Protein AF-A0A432FRZ4-F1 (afdb_monomer)

pLDDT: mean 85.88, std 16.6, range [40.16, 98.25]

Mean predicted aligned error: 5.32 Å

Solvent-accessible surface area (backbone atoms only — not comparable to full-atom values): 2859 Å² total; per-residue (Å²): 127,57,74,88,53,58,68,66,62,51,51,51,53,40,68,74,47,58,87,74,46,85,50,71,66,49,52,51,50,62,33,60,87,62,50,86,78,75,71,83,73,87,123

Secondary structure (DSSP, 8-state):
--TT--HHHHHHHHHHHGGG--SHHHHHHTSTTT---------

Radius of gyration: 10.84 Å; Cα contacts (8 Å, |Δi|>4): 22; chains: 1; bounding box: 25×14×34 Å

Sequence (43 aa):
KANGLEPFTYLHHVLQHIGAASTVEDIEALLPWNVDLKGVQEG

Foldseek 3Di:
DLQPDDVVLLVVQCVVQVVVDDDPVSVVCSRSVNDDCDDPDPD

Structure (mmCIF, N/CA/C/O backbone):
data_AF-A0A432FRZ4-F1
#
_entry.id   AF-A0A432FRZ4-F1
#
loop_
_atom_site.group_PDB
_atom_site.id
_atom_site.type_symbol
_atom_site.label_atom_id
_atom_site.label_alt_id
_atom_site.label_comp_id
_atom_site.label_asym_id
_atom_site.label_entity_id
_atom_site.label_seq_id
_atom_site.pdbx_PDB_ins_code
_atom_site.Cartn_x
_atom_site.Cartn_y
_atom_site.Cartn_z
_atom_site.occupancy
_atom_site.B_iso_or_equiv
_atom_site.auth_seq_id
_atom_site.auth_comp_id
_atom_site.auth_asym_id
_atom_site.auth_atom_id
_atom_site.pdbx_PDB_model_num
ATOM 1 N N . LYS A 1 1 ? 13.954 -0.704 -0.223 1.00 57.31 1 LYS A N 1
ATOM 2 C CA . LYS A 1 1 ? 13.667 -0.843 -1.676 1.00 57.31 1 LYS A CA 1
ATOM 3 C C . LYS A 1 1 ? 12.337 -1.573 -1.786 1.00 57.31 1 LYS A C 1
ATOM 5 O O . LYS A 1 1 ? 12.182 -2.527 -1.041 1.00 57.31 1 LYS A O 1
ATOM 10 N N . ALA A 1 2 ? 11.395 -1.119 -2.613 1.00 60.09 2 ALA A N 1
ATOM 11 C CA . ALA A 1 2 ? 10.031 -1.657 -2.711 1.00 60.09 2 ALA A CA 1
ATOM 12 C C . ALA A 1 2 ? 9.979 -3.056 -3.367 1.00 60.09 2 ALA A C 1
ATOM 14 O O . ALA A 1 2 ? 9.313 -3.233 -4.368 1.00 60.09 2 ALA A O 1
ATOM 15 N N . ASN A 1 3 ? 10.764 -4.020 -2.875 1.00 70.25 3 ASN A N 1
ATOM 16 C CA . ASN A 1 3 ? 10.806 -5.428 -3.308 1.00 70.25 3 ASN A CA 1
ATOM 17 C C . ASN A 1 3 ? 10.880 -5.689 -4.824 1.00 70.25 3 ASN A C 1
ATOM 19 O O . ASN A 1 3 ? 10.415 -6.714 -5.300 1.00 70.25 3 ASN A O 1
ATOM 23 N N . GLY A 1 4 ? 11.497 -4.783 -5.589 1.00 77.00 4 GLY A N 1
ATOM 24 C CA . GLY A 1 4 ? 11.583 -4.914 -7.048 1.00 77.00 4 GLY A CA 1
ATOM 25 C C . GLY A 1 4 ? 10.310 -4.499 -7.793 1.00 77.00 4 GLY A C 1
ATOM 26 O O . GLY A 1 4 ? 10.261 -4.648 -9.008 1.00 77.00 4 GLY A O 1
ATOM 27 N N . LEU A 1 5 ? 9.318 -3.949 -7.089 1.00 86.31 5 LEU A N 1
ATOM 28 C CA . LEU A 1 5 ? 8.127 -3.362 -7.683 1.00 86.31 5 LEU A CA 1
ATOM 29 C C . LEU A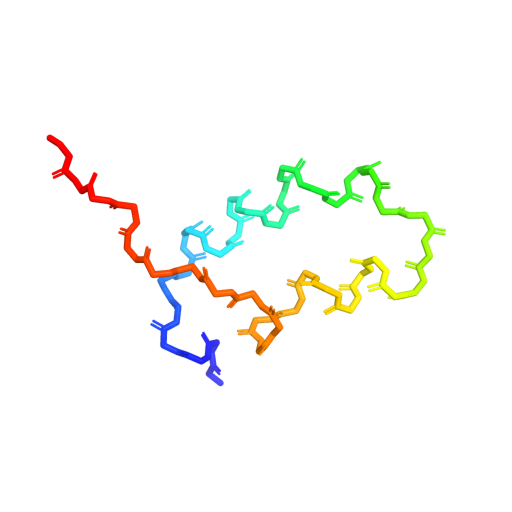 1 5 ? 8.475 -2.072 -8.420 1.00 86.31 5 LEU A C 1
ATOM 31 O O . LEU A 1 5 ? 9.239 -1.232 -7.928 1.00 86.31 5 LEU A O 1
ATOM 35 N N . GLU A 1 6 ? 7.862 -1.909 -9.586 1.00 90.00 6 GLU A N 1
ATOM 36 C CA . GLU A 1 6 ? 7.876 -0.647 -10.308 1.00 90.00 6 GLU A CA 1
ATOM 37 C C . GLU A 1 6 ? 7.080 0.401 -9.487 1.00 90.00 6 GLU A C 1
ATOM 39 O O . GLU A 1 6 ? 5.944 0.123 -9.077 1.00 90.00 6 GLU A O 1
ATOM 44 N N . PRO A 1 7 ? 7.672 1.573 -9.168 1.00 89.88 7 PRO A N 1
ATOM 45 C CA . PRO A 1 7 ? 7.066 2.553 -8.267 1.00 89.88 7 PRO A CA 1
ATOM 46 C C . PRO A 1 7 ? 5.661 3.018 -8.660 1.00 89.88 7 PRO A C 1
ATOM 48 O O . PRO A 1 7 ? 4.804 3.141 -7.784 1.00 89.88 7 PRO A O 1
ATOM 51 N N . PHE A 1 8 ? 5.411 3.285 -9.942 1.00 91.88 8 PHE A N 1
ATOM 52 C CA . PHE A 1 8 ? 4.120 3.778 -10.416 1.00 91.88 8 PHE A CA 1
ATOM 53 C C . PHE A 1 8 ? 3.023 2.720 -10.258 1.00 91.88 8 PHE A C 1
ATOM 55 O O . PHE A 1 8 ? 1.957 3.013 -9.722 1.00 91.88 8 PHE A O 1
ATOM 62 N N . THR A 1 9 ? 3.309 1.476 -10.625 1.00 91.12 9 THR A N 1
ATOM 63 C CA . THR A 1 9 ? 2.409 0.324 -10.519 1.00 91.12 9 THR A CA 1
ATOM 64 C C . THR A 1 9 ? 2.023 0.062 -9.066 1.00 91.12 9 THR A C 1
ATOM 66 O O . THR A 1 9 ? 0.845 -0.127 -8.758 1.00 91.12 9 THR A O 1
ATOM 69 N N . TYR A 1 10 ? 2.998 0.117 -8.154 1.00 92.94 10 TYR A N 1
ATOM 70 C CA . TYR A 1 10 ? 2.747 -0.025 -6.722 1.00 92.94 10 TYR A CA 1
ATOM 71 C C . TYR A 1 10 ? 1.875 1.113 -6.173 1.00 92.94 10 TYR A C 1
ATOM 73 O O . TYR A 1 10 ? 0.877 0.855 -5.504 1.00 92.94 10 TYR A O 1
ATOM 81 N N . LEU A 1 11 ? 2.201 2.372 -6.484 1.00 94.75 11 LEU A N 1
ATOM 82 C CA . LEU A 1 11 ? 1.410 3.516 -6.022 1.00 94.75 11 LEU A CA 1
ATOM 83 C C . LEU A 1 11 ? -0.013 3.495 -6.584 1.00 94.75 11 LEU A C 1
ATOM 85 O O . LEU A 1 11 ? -0.962 3.754 -5.847 1.00 94.75 11 LEU A O 1
ATOM 89 N N . HIS A 1 12 ? -0.172 3.149 -7.861 1.00 95.44 12 HIS A N 1
ATOM 90 C CA . HIS A 1 12 ? -1.481 2.998 -8.479 1.00 95.44 12 HIS A CA 1
ATOM 91 C C . HIS A 1 12 ? -2.301 1.919 -7.762 1.00 95.44 12 HIS A C 1
ATOM 93 O O . HIS A 1 12 ? -3.444 2.170 -7.389 1.00 95.44 12 HIS A O 1
ATOM 99 N N . HIS A 1 13 ? -1.701 0.757 -7.482 1.00 94.88 13 HIS A N 1
ATOM 100 C CA . HIS A 1 13 ? -2.344 -0.304 -6.709 1.00 94.88 13 HIS A CA 1
ATOM 101 C C . HIS A 1 13 ? -2.802 0.184 -5.325 1.00 94.88 13 HIS A C 1
ATOM 103 O O . HIS A 1 13 ? -3.965 -0.009 -4.974 1.00 94.88 13 HIS A O 1
ATOM 109 N N . VAL A 1 14 ? -1.939 0.870 -4.569 1.00 96.25 14 VAL A N 1
ATOM 110 C CA . VAL A 1 14 ? -2.297 1.402 -3.242 1.00 96.25 14 VAL A CA 1
ATOM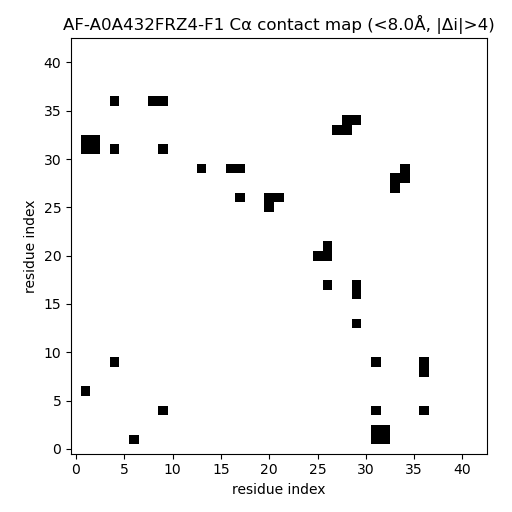 111 C C . VAL A 1 14 ? -3.469 2.378 -3.340 1.00 96.25 14 VAL A C 1
ATOM 113 O O . VAL A 1 14 ? -4.444 2.237 -2.607 1.00 96.25 14 VAL A O 1
ATOM 116 N N . LEU A 1 15 ? -3.420 3.337 -4.269 1.00 97.69 15 LEU A N 1
ATOM 117 C CA . LEU A 1 15 ? -4.468 4.352 -4.421 1.00 97.69 15 LEU A CA 1
ATOM 118 C C . LEU A 1 15 ? -5.835 3.756 -4.790 1.00 97.69 15 LEU A C 1
ATOM 120 O O . LEU A 1 15 ? -6.854 4.299 -4.372 1.00 97.69 15 LEU A O 1
ATOM 124 N N . GLN A 1 16 ? -5.870 2.645 -5.532 1.00 97.50 16 GLN A N 1
ATOM 125 C CA . GLN A 1 16 ? -7.121 1.961 -5.880 1.00 97.50 16 GLN A CA 1
ATOM 126 C C . GLN A 1 16 ? -7.773 1.229 -4.696 1.00 97.50 16 GLN A C 1
ATOM 128 O O . GLN A 1 16 ? -8.992 1.085 -4.678 1.00 97.50 16 GLN A O 1
ATOM 133 N N . HIS A 1 17 ? -6.994 0.776 -3.709 1.00 97.19 17 HIS A N 1
ATOM 134 C CA . HIS A 1 17 ? -7.492 -0.117 -2.652 1.00 97.19 17 HIS A CA 1
ATOM 135 C C . HIS A 1 17 ? -7.533 0.531 -1.261 1.00 97.19 17 HIS A C 1
ATOM 137 O O . HIS A 1 17 ? -8.306 0.096 -0.409 1.00 97.19 17 HIS A O 1
ATOM 143 N N . ILE A 1 18 ? -6.770 1.603 -1.025 1.00 97.25 18 ILE A N 1
ATOM 144 C CA . ILE A 1 18 ? -6.650 2.224 0.304 1.00 97.25 18 ILE A CA 1
ATOM 145 C C . ILE A 1 18 ? -7.979 2.760 0.852 1.00 97.25 18 ILE A C 1
ATOM 147 O O . ILE A 1 18 ? -8.196 2.735 2.057 1.00 97.25 18 ILE A O 1
ATOM 151 N N . GLY A 1 19 ? -8.895 3.201 -0.016 1.00 97.31 19 GLY A N 1
ATOM 152 C CA . GLY A 1 19 ? -10.212 3.691 0.402 1.00 97.31 19 GLY A CA 1
ATOM 153 C C . GLY A 1 19 ? -11.149 2.603 0.941 1.00 97.31 19 GLY A C 1
ATOM 154 O O . GLY A 1 19 ? -12.115 2.932 1.622 1.00 97.31 19 GLY A O 1
ATOM 155 N N . ALA A 1 20 ? -10.877 1.329 0.640 1.00 97.56 20 ALA A N 1
ATOM 156 C CA . ALA A 1 20 ? -11.668 0.189 1.102 1.00 97.56 20 ALA A CA 1
ATOM 157 C C . ALA A 1 20 ? -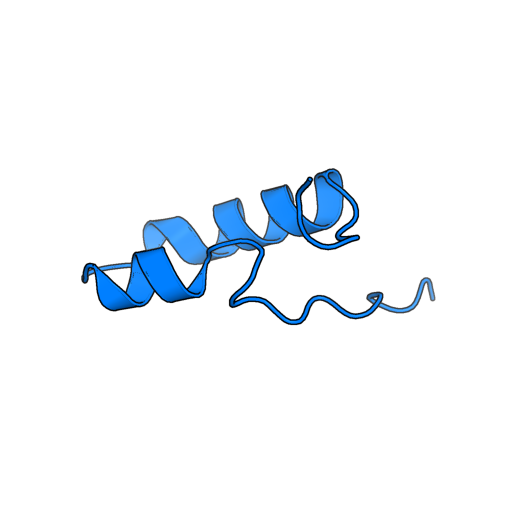11.094 -0.474 2.368 1.00 97.56 20 ALA A C 1
ATOM 159 O O . ALA A 1 20 ? -11.782 -1.272 3.005 1.00 97.56 20 ALA A O 1
ATOM 160 N N . ALA A 1 21 ? -9.853 -0.153 2.743 1.00 97.81 21 ALA A N 1
ATOM 161 C CA . ALA A 1 21 ? -9.197 -0.731 3.907 1.00 97.81 21 ALA A CA 1
ATOM 162 C C . ALA A 1 21 ? -9.860 -0.250 5.208 1.00 97.81 21 ALA A C 1
ATOM 164 O O . ALA A 1 21 ? -9.971 0.951 5.453 1.00 97.81 21 ALA A O 1
ATOM 165 N N . SER A 1 22 ? -10.300 -1.194 6.044 1.00 98.06 22 SER A N 1
ATOM 166 C CA . SER A 1 22 ? -11.023 -0.910 7.295 1.00 98.06 22 SER A CA 1
ATOM 167 C C . SER A 1 22 ? -10.290 -1.416 8.538 1.00 98.06 22 SER A C 1
ATOM 169 O O . SER A 1 22 ? -10.640 -1.047 9.659 1.00 98.06 22 SER A O 1
ATOM 171 N N . THR A 1 23 ? -9.281 -2.261 8.349 1.00 98.25 23 THR A N 1
ATOM 172 C CA . THR A 1 23 ? -8.504 -2.892 9.415 1.00 98.25 23 THR A CA 1
ATOM 173 C C . THR A 1 23 ? -7.009 -2.671 9.215 1.00 98.25 23 THR A C 1
ATOM 175 O O . THR A 1 23 ? -6.559 -2.234 8.153 1.00 98.25 23 THR A O 1
ATOM 178 N N . VAL A 1 24 ? -6.225 -2.954 10.255 1.00 97.75 24 VAL A N 1
ATOM 179 C CA . VAL A 1 24 ? -4.761 -2.885 10.161 1.00 97.75 24 VAL A CA 1
ATOM 180 C C . VAL A 1 24 ? -4.264 -3.926 9.164 1.00 97.75 24 VAL A C 1
ATOM 182 O O . VAL A 1 24 ? -3.403 -3.627 8.347 1.00 97.75 24 VAL A O 1
ATOM 185 N N . GLU A 1 25 ? -4.872 -5.105 9.170 1.00 97.88 25 GLU A N 1
ATOM 186 C CA . GLU A 1 25 ? -4.572 -6.212 8.275 1.00 97.88 25 GLU A CA 1
ATOM 187 C C . GLU A 1 25 ? -4.807 -5.833 6.802 1.00 97.88 25 GLU A C 1
ATOM 189 O O . GLU A 1 25 ? -3.989 -6.172 5.946 1.00 97.88 25 GLU A O 1
ATOM 194 N N . ASP A 1 26 ? -5.861 -5.062 6.501 1.00 97.31 26 ASP A N 1
ATOM 195 C CA . ASP A 1 26 ? -6.110 -4.547 5.145 1.00 97.31 26 ASP A CA 1
ATOM 196 C C . ASP A 1 26 ? -5.003 -3.586 4.693 1.00 97.31 26 ASP A C 1
ATOM 198 O O . ASP A 1 26 ? -4.577 -3.612 3.540 1.00 97.31 26 ASP A O 1
ATOM 202 N N . ILE A 1 27 ? -4.514 -2.736 5.601 1.00 97.38 27 ILE A N 1
ATOM 203 C CA . ILE A 1 27 ? -3.401 -1.823 5.316 1.00 97.38 27 ILE A CA 1
ATOM 204 C C . ILE A 1 27 ? -2.099 -2.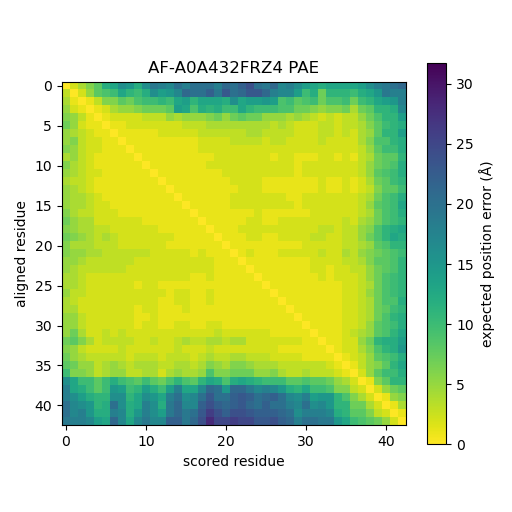605 5.136 1.00 97.38 27 ILE A C 1
ATOM 206 O O . ILE A 1 27 ? -1.327 -2.316 4.222 1.00 97.38 27 ILE A O 1
ATOM 210 N N . GLU A 1 28 ? -1.857 -3.613 5.973 1.00 97.12 28 GLU A N 1
ATOM 211 C CA . GLU A 1 28 ? -0.688 -4.478 5.861 1.00 97.12 28 GLU A CA 1
ATOM 212 C C . GLU A 1 28 ? -0.675 -5.250 4.541 1.00 97.12 28 GLU A C 1
ATOM 214 O O . GLU A 1 28 ? 0.388 -5.402 3.937 1.00 97.12 28 GLU A O 1
ATOM 219 N N . ALA A 1 29 ? -1.834 -5.681 4.038 1.00 96.19 29 ALA A N 1
ATOM 220 C CA . ALA A 1 29 ? -1.950 -6.339 2.739 1.00 96.19 29 ALA A CA 1
ATOM 221 C C . ALA A 1 29 ? -1.502 -5.445 1.567 1.00 96.19 29 ALA A C 1
ATOM 223 O O . ALA A 1 29 ? -1.050 -5.970 0.553 1.00 96.19 29 ALA A O 1
ATOM 224 N N . LEU A 1 30 ? -1.558 -4.115 1.712 1.00 95.94 30 LEU A N 1
ATOM 225 C CA . LEU A 1 30 ? -1.112 -3.152 0.694 1.00 95.94 30 LEU A CA 1
ATOM 226 C C . LEU A 1 30 ? 0.395 -2.862 0.737 1.00 95.94 30 LEU A C 1
ATOM 228 O O . LEU A 1 30 ? 0.902 -2.125 -0.110 1.00 95.94 30 LEU A O 1
ATOM 232 N N . LEU A 1 31 ? 1.129 -3.408 1.709 1.00 94.69 31 LEU A N 1
ATOM 233 C CA . LEU A 1 31 ? 2.563 -3.170 1.846 1.00 94.69 31 LEU A CA 1
ATOM 234 C C . LEU A 1 31 ? 3.353 -3.837 0.712 1.00 94.69 31 LEU A C 1
ATOM 236 O O . LEU A 1 31 ? 2.994 -4.913 0.233 1.00 94.69 31 LEU A O 1
ATOM 240 N N . PRO A 1 32 ? 4.501 -3.263 0.309 1.00 91.25 32 PRO A N 1
ATOM 241 C CA . PRO A 1 32 ? 5.203 -3.678 -0.902 1.00 91.25 32 PRO A CA 1
ATOM 242 C C . PRO A 1 32 ? 5.808 -5.087 -0.813 1.00 91.25 32 PRO A C 1
ATOM 244 O O . PRO A 1 32 ? 6.327 -5.582 -1.806 1.00 91.25 32 PRO A O 1
ATOM 247 N N . TRP A 1 33 ? 5.850 -5.719 0.366 1.00 90.81 33 TRP A N 1
ATOM 248 C CA . TRP A 1 33 ? 6.279 -7.119 0.547 1.00 90.81 33 TRP A CA 1
ATOM 249 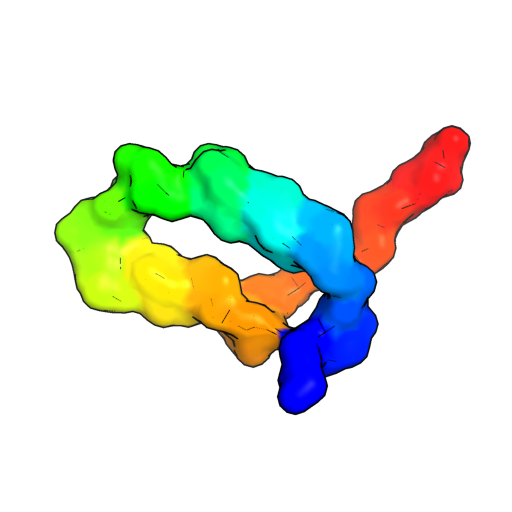C C . TRP A 1 33 ? 5.114 -8.111 0.606 1.00 90.81 33 TRP A C 1
ATOM 251 O O . TRP A 1 33 ? 5.358 -9.310 0.523 1.00 90.81 33 TRP A O 1
ATOM 261 N N . ASN A 1 34 ? 3.880 -7.622 0.732 1.00 93.62 34 ASN A N 1
ATOM 262 C CA . ASN A 1 34 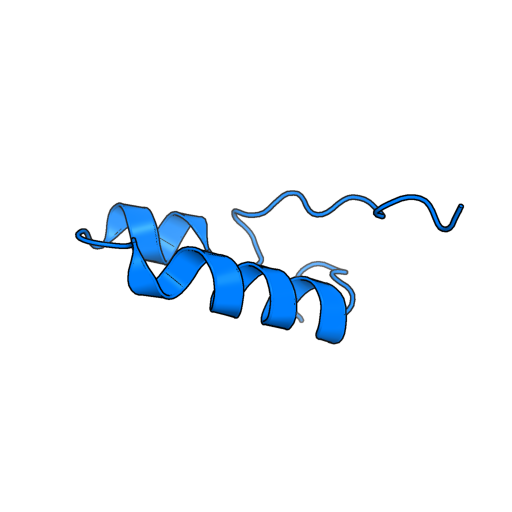? 2.669 -8.438 0.795 1.00 93.62 34 ASN A CA 1
ATOM 263 C C . ASN A 1 34 ? 1.902 -8.451 -0.535 1.00 93.62 34 ASN A C 1
ATOM 265 O O .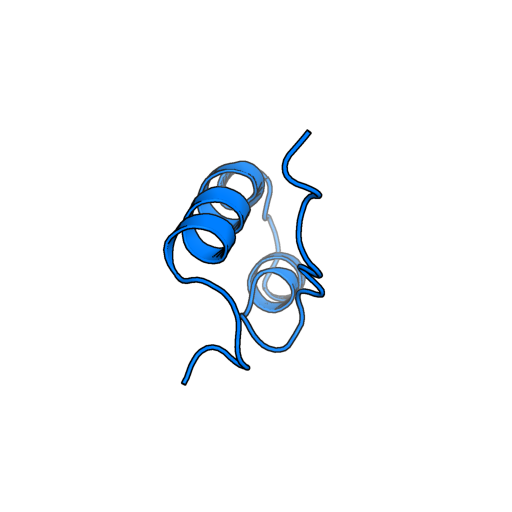 ASN A 1 34 ? 1.091 -9.346 -0.762 1.00 93.62 34 ASN A O 1
ATOM 269 N N . VAL A 1 35 ? 2.188 -7.503 -1.433 1.00 89.69 35 VAL A N 1
ATOM 270 C CA . VAL A 1 35 ? 1.593 -7.440 -2.774 1.00 89.69 35 VAL A CA 1
ATOM 271 C C . VAL A 1 35 ? 2.464 -8.156 -3.812 1.00 89.69 35 VAL A C 1
ATOM 273 O O . VAL A 1 35 ? 3.652 -7.865 -3.954 1.00 89.69 35 VAL A O 1
ATOM 276 N N . ASP A 1 36 ? 1.869 -9.075 -4.578 1.00 86.38 36 ASP A N 1
ATOM 277 C CA . ASP A 1 36 ? 2.507 -9.717 -5.738 1.00 86.38 36 ASP A CA 1
ATOM 278 C C . ASP A 1 36 ? 2.024 -9.047 -7.033 1.00 86.38 36 ASP A C 1
ATOM 280 O O . ASP A 1 36 ? 1.076 -9.491 -7.680 1.00 86.38 36 ASP A O 1
ATOM 284 N N . LEU A 1 37 ? 2.664 -7.932 -7.397 1.00 84.25 37 LEU A N 1
ATOM 285 C CA . LEU A 1 37 ? 2.390 -7.199 -8.637 1.00 84.25 37 LEU A CA 1
ATOM 286 C C . LEU A 1 37 ? 3.371 -7.650 -9.729 1.00 84.25 37 LEU A C 1
ATOM 288 O O . LEU A 1 37 ? 4.212 -6.880 -10.193 1.00 84.25 37 LEU A O 1
ATOM 292 N N . LYS A 1 38 ? 3.321 -8.926 -10.125 1.00 69.44 38 LYS A N 1
ATOM 293 C CA . LYS A 1 38 ? 4.050 -9.394 -11.314 1.00 69.44 38 LYS A CA 1
ATOM 294 C C . LYS A 1 38 ? 3.423 -8.778 -12.557 1.00 69.44 38 LYS A C 1
ATOM 296 O O . LYS A 1 38 ? 2.274 -9.071 -12.859 1.00 69.44 38 LYS A O 1
ATOM 301 N N . GLY A 1 39 ? 4.213 -7.930 -13.223 1.00 60.50 39 GLY A N 1
ATOM 302 C CA . GLY A 1 39 ? 3.985 -7.292 -14.521 1.00 60.50 39 GLY A CA 1
ATOM 303 C C . GLY A 1 39 ? 2.602 -7.512 -15.119 1.00 60.50 39 GLY A C 1
ATOM 304 O O . GLY A 1 39 ? 2.373 -8.521 -15.786 1.00 60.50 39 GLY A O 1
ATOM 305 N N . VAL A 1 40 ? 1.714 -6.530 -14.927 1.00 53.31 40 VAL A N 1
ATOM 306 C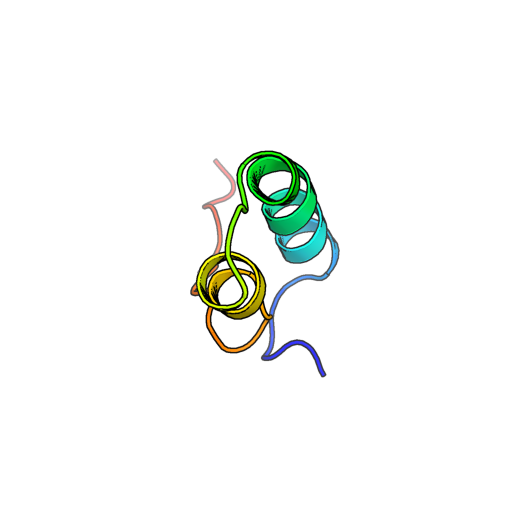 CA . VAL A 1 40 ? 0.608 -6.316 -15.862 1.00 53.31 40 VAL A CA 1
ATOM 307 C C . VAL A 1 40 ? 1.253 -6.268 -17.241 1.00 53.31 40 VAL A C 1
ATOM 309 O O . VAL A 1 40 ? 2.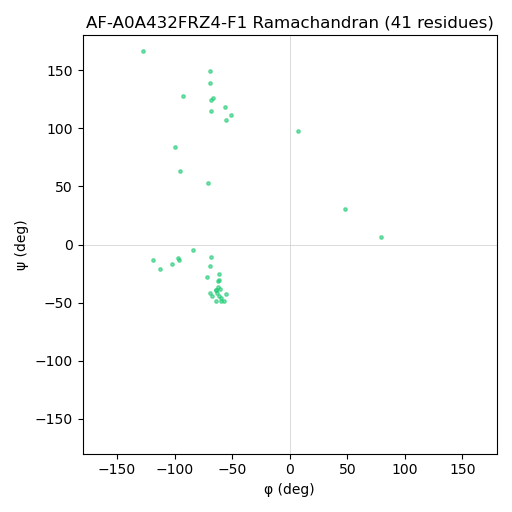078 -5.399 -17.513 1.00 53.31 40 VAL A O 1
ATOM 312 N N . GLN A 1 41 ? 0.969 -7.296 -18.035 1.00 46.53 41 GLN A N 1
ATOM 313 C CA . GLN A 1 41 ? 1.499 -7.471 -19.374 1.00 46.53 41 GLN A CA 1
ATOM 314 C C . GLN A 1 41 ? 1.132 -6.219 -20.166 1.00 46.53 41 GLN A C 1
ATOM 316 O O . GLN A 1 41 ? -0.051 -5.903 -20.304 1.00 46.53 41 GLN A O 1
ATOM 321 N N . GLU A 1 42 ? 2.148 -5.491 -20.627 1.00 45.94 42 GLU A N 1
ATOM 322 C CA . GLU A 1 42 ? 1.987 -4.512 -21.695 1.00 45.94 42 GLU A CA 1
ATOM 323 C C . GLU A 1 42 ? 1.374 -5.269 -22.882 1.00 45.94 42 GLU A C 1
ATOM 325 O O . GLU A 1 42 ? 2.008 -6.159 -23.455 1.00 45.94 42 GLU A O 1
ATOM 330 N N . GLY A 1 43 ? 0.091 -5.011 -23.139 1.00 40.16 43 GLY A N 1
ATOM 331 C CA . GLY A 1 43 ? -0.597 -5.421 -24.361 1.00 40.16 43 GLY A CA 1
ATOM 332 C C . GLY A 1 43 ? -0.289 -4.469 -25.503 1.00 40.16 43 GLY A C 1
ATOM 333 O O . GLY A 1 43 ? -0.013 -3.281 -25.218 1.00 40.16 43 GLY A O 1
#